Protein AF-A0A7J3ENR1-F1 (afdb_monomer_lite)

Secondary structure (DSSP, 8-state):
-EEE--HHHHHHH--SEEE----S---HHHHHHTS-HHHHHHHB-TTSPBPTT----STT-

Sequence (61 aa):
MFFEFYGPLRAQSGLKSYSVEVKEEVSLLDALRLLPDRVRELVLDEEGKIRPGILILVNDV

Radius of gyration: 11.18 Å; chains: 1; bounding box: 26×22×30 Å

Foldseek 3Di:
DKAADDDPLCVQLVDGIDDDDDPDDDDPLVVLVPDDPSNSPVQAPPVSDGDPPDDDDDVND

Structure (mmCIF, N/CA/C/O backbone):
data_AF-A0A7J3ENR1-F1
#
_entry.id   AF-A0A7J3ENR1-F1
#
loop_
_atom_site.group_PDB
_atom_site.id
_atom_site.type_symbol
_atom_site.label_atom_id
_atom_site.label_alt_id
_atom_site.label_comp_id
_atom_site.label_asym_id
_atom_site.label_entity_id
_atom_site.label_seq_id
_atom_site.pdbx_PDB_ins_code
_atom_site.Cartn_x
_atom_site.Cartn_y
_atom_site.Cartn_z
_atom_site.occupancy
_atom_site.B_iso_or_equiv
_atom_site.auth_seq_id
_atom_site.auth_comp_id
_atom_site.auth_asym_id
_atom_site.auth_atom_id
_atom_site.pdbx_PDB_model_num
ATOM 1 N N . MET A 1 1 ? 6.922 2.090 10.661 1.00 92.94 1 MET A N 1
ATOM 2 C CA . MET A 1 1 ? 6.941 1.250 9.449 1.00 92.94 1 MET A CA 1
ATOM 3 C C . MET A 1 1 ? 7.459 2.066 8.275 1.00 92.94 1 MET A C 1
ATOM 5 O O . MET A 1 1 ? 7.142 3.247 8.182 1.00 92.94 1 MET A O 1
ATOM 9 N N . PHE A 1 2 ? 8.265 1.452 7.411 1.00 96.00 2 PHE A N 1
ATOM 10 C CA . PHE A 1 2 ? 8.862 2.098 6.244 1.00 96.00 2 PHE A CA 1
ATOM 11 C C . PHE A 1 2 ? 8.396 1.393 4.970 1.00 96.00 2 PHE A C 1
ATOM 13 O O . PHE A 1 2 ? 8.447 0.169 4.895 1.00 96.00 2 PHE A O 1
ATOM 20 N N . PHE A 1 3 ? 7.925 2.169 3.999 1.00 96.88 3 PHE A N 1
ATOM 21 C CA . PHE A 1 3 ? 7.468 1.700 2.697 1.00 96.88 3 PHE A CA 1
ATOM 22 C C . PHE A 1 3 ? 8.413 2.196 1.612 1.00 96.88 3 PHE A C 1
ATOM 24 O O . PHE A 1 3 ? 8.716 3.390 1.550 1.00 96.88 3 PHE A O 1
ATOM 31 N N . GLU A 1 4 ? 8.805 1.298 0.716 1.00 97.25 4 GLU A N 1
ATOM 32 C CA . GLU A 1 4 ? 9.539 1.626 -0.502 1.00 97.25 4 GLU A CA 1
ATOM 33 C C . GLU A 1 4 ? 8.684 1.309 -1.722 1.00 97.25 4 GLU A C 1
ATOM 35 O O . GLU A 1 4 ? 8.040 0.262 -1.801 1.00 97.25 4 GLU A O 1
ATOM 40 N N . PHE A 1 5 ? 8.663 2.233 -2.681 1.00 96.69 5 PHE A N 1
ATOM 41 C CA . PHE A 1 5 ? 7.869 2.092 -3.894 1.00 96.69 5 PHE A CA 1
ATOM 42 C C . PHE A 1 5 ? 8.778 1.879 -5.100 1.00 96.69 5 PHE A C 1
ATOM 44 O O . PHE A 1 5 ? 9.765 2.595 -5.307 1.00 96.69 5 PHE A O 1
ATOM 51 N N . TYR A 1 6 ? 8.396 0.923 -5.943 1.00 95.69 6 TYR A N 1
ATOM 52 C CA . TYR A 1 6 ? 9.147 0.530 -7.131 1.00 95.69 6 TYR A CA 1
ATOM 53 C C . TYR A 1 6 ? 8.294 0.633 -8.395 1.00 95.69 6 TYR A C 1
ATOM 55 O O . TYR A 1 6 ? 7.063 0.662 -8.347 1.00 95.69 6 TYR A O 1
ATOM 63 N N . GLY A 1 7 ? 8.972 0.703 -9.543 1.00 94.94 7 GLY A N 1
ATOM 64 C CA . GLY A 1 7 ? 8.340 0.630 -10.859 1.00 94.94 7 GLY A CA 1
ATOM 65 C C . GLY A 1 7 ? 7.202 1.649 -11.059 1.00 94.94 7 GLY A C 1
ATOM 66 O O . GLY A 1 7 ? 7.388 2.832 -10.746 1.00 94.94 7 GLY A O 1
ATOM 67 N N . PRO A 1 8 ? 6.030 1.215 -11.568 1.00 93.19 8 PRO A N 1
ATOM 68 C CA . PRO A 1 8 ? 4.893 2.097 -11.835 1.00 93.19 8 PRO A CA 1
ATOM 69 C C . PRO A 1 8 ? 4.377 2.850 -10.607 1.00 93.19 8 PRO A C 1
ATOM 71 O O . PRO A 1 8 ? 4.013 4.016 -10.737 1.00 93.19 8 PRO A O 1
ATOM 74 N N . LEU A 1 9 ? 4.405 2.240 -9.414 1.00 94.12 9 LEU A N 1
ATOM 75 C CA . LEU A 1 9 ? 3.947 2.897 -8.183 1.00 94.12 9 LEU A CA 1
ATOM 76 C C . LEU A 1 9 ? 4.784 4.138 -7.877 1.00 94.12 9 LEU A C 1
ATOM 78 O O . LEU A 1 9 ? 4.237 5.193 -7.561 1.00 94.12 9 LEU A O 1
ATOM 82 N N . ARG A 1 10 ? 6.109 4.050 -8.035 1.00 95.50 10 ARG A N 1
ATOM 83 C CA . ARG A 1 10 ? 7.009 5.198 -7.871 1.00 95.50 10 ARG A CA 1
ATOM 84 C C . ARG A 1 10 ? 6.811 6.246 -8.964 1.00 95.50 10 ARG A C 1
ATOM 86 O O . ARG A 1 10 ? 6.819 7.437 -8.667 1.00 95.50 10 ARG A O 1
ATOM 93 N N . ALA A 1 11 ? 6.646 5.812 -10.213 1.00 94.75 11 ALA A N 1
ATOM 94 C CA . ALA A 1 11 ? 6.473 6.715 -11.349 1.00 94.75 11 ALA A CA 1
ATOM 95 C C . ALA A 1 11 ? 5.172 7.528 -11.255 1.00 94.75 11 ALA A C 1
ATOM 97 O O . ALA A 1 11 ? 5.181 8.724 -11.524 1.00 94.75 11 ALA A O 1
ATOM 98 N N . GLN A 1 12 ? 4.073 6.892 -10.843 1.00 94.38 12 GLN A N 1
ATOM 99 C CA . GLN A 1 12 ? 2.753 7.522 -10.781 1.00 94.38 12 GLN A CA 1
ATOM 100 C C . GLN A 1 12 ? 2.539 8.321 -9.493 1.00 94.38 12 GLN A C 1
ATOM 102 O O . GLN A 1 12 ? 2.013 9.427 -9.542 1.00 94.38 12 GLN A O 1
ATOM 107 N N . SER A 1 13 ? 2.984 7.811 -8.340 1.00 94.00 13 SER A N 1
ATOM 108 C CA . SER A 1 13 ? 2.837 8.544 -7.073 1.00 94.00 13 SER A CA 1
ATOM 109 C C . SER A 1 13 ? 3.846 9.687 -6.906 1.00 94.00 13 SER A C 1
ATOM 111 O O . SER A 1 13 ? 3.654 10.579 -6.072 1.00 94.00 13 SER A O 1
ATOM 113 N N . GLY A 1 14 ? 4.962 9.642 -7.643 1.00 95.12 14 GLY A N 1
ATOM 114 C CA . GLY A 1 14 ? 6.110 10.529 -7.452 1.00 95.12 14 GLY A CA 1
ATOM 115 C C . GLY A 1 14 ? 6.838 10.320 -6.117 1.00 95.12 14 GLY A C 1
ATOM 116 O O . GLY A 1 14 ? 7.734 11.094 -5.782 1.00 95.12 14 GLY A O 1
ATOM 117 N N . LEU A 1 15 ? 6.470 9.297 -5.338 1.00 95.06 15 LEU A N 1
ATOM 118 C CA . LEU A 1 15 ? 7.106 8.956 -4.070 1.00 95.06 15 LEU A CA 1
ATOM 119 C C . LEU A 1 15 ? 8.102 7.820 -4.257 1.00 95.06 15 LEU A C 1
ATOM 121 O O . LEU A 1 15 ? 7.792 6.790 -4.847 1.00 95.06 15 LEU A O 1
ATOM 125 N N . LYS A 1 16 ? 9.301 7.992 -3.697 1.00 95.56 16 LYS A N 1
ATOM 126 C CA . LYS A 1 16 ? 10.280 6.904 -3.581 1.00 95.56 16 LYS A CA 1
ATOM 127 C C . LYS A 1 16 ? 9.994 6.030 -2.358 1.00 95.56 16 LYS A C 1
ATOM 129 O O . LYS A 1 16 ? 10.099 4.813 -2.439 1.00 95.56 16 LYS A O 1
ATOM 134 N N . SER A 1 17 ? 9.647 6.662 -1.244 1.00 96.88 17 SER A N 1
ATOM 135 C CA . SER A 1 17 ? 9.385 5.992 0.022 1.00 96.88 17 SER A CA 1
ATOM 136 C C . SER A 1 17 ? 8.426 6.805 0.882 1.00 96.88 17 SER A C 1
ATOM 138 O O . SER A 1 17 ? 8.177 7.988 0.621 1.00 96.88 17 SER A O 1
ATOM 140 N N . TYR A 1 18 ? 7.880 6.158 1.905 1.00 97.00 18 TYR A N 1
ATOM 141 C CA . TYR A 1 18 ? 7.021 6.771 2.906 1.00 97.00 18 TYR A CA 1
ATOM 142 C C . TYR A 1 18 ? 7.260 6.109 4.263 1.00 97.00 18 TYR A C 1
ATOM 144 O O . TYR A 1 18 ? 7.365 4.889 4.352 1.00 97.00 18 TYR A O 1
ATOM 152 N N . SER A 1 19 ? 7.360 6.911 5.320 1.00 96.75 19 SER A N 1
ATOM 153 C CA . SER A 1 19 ? 7.510 6.415 6.687 1.00 96.75 19 SER A CA 1
ATOM 154 C C . SER A 1 19 ? 6.300 6.832 7.501 1.00 96.75 19 SER A C 1
ATOM 156 O O . SER A 1 19 ? 5.885 7.990 7.443 1.00 96.75 19 SER A O 1
ATOM 158 N N . VAL A 1 20 ? 5.756 5.891 8.263 1.00 94.62 20 VAL A N 1
ATOM 159 C CA . VAL A 1 20 ? 4.638 6.124 9.176 1.00 94.62 20 VAL A CA 1
ATOM 160 C C . VAL A 1 20 ? 4.951 5.503 10.525 1.00 94.62 20 VAL A C 1
ATOM 162 O O . VAL A 1 20 ? 5.466 4.385 10.613 1.00 94.62 20 VAL A O 1
ATOM 165 N N . GLU A 1 21 ? 4.666 6.233 11.592 1.00 94.56 21 GLU A N 1
ATOM 166 C CA . GLU A 1 21 ? 4.746 5.691 12.940 1.00 94.56 21 GLU A CA 1
ATOM 167 C C . GLU A 1 21 ? 3.542 4.780 13.188 1.00 94.56 21 GLU A 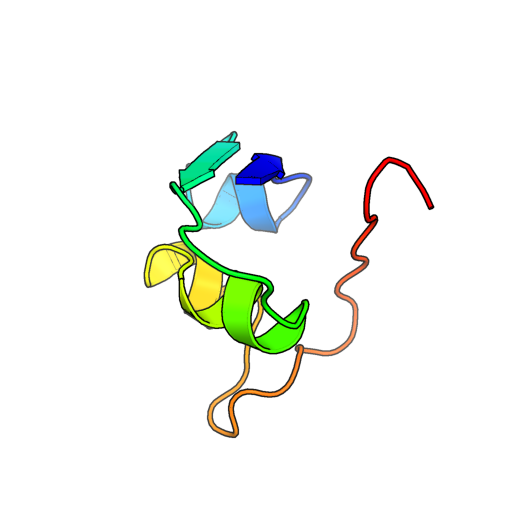C 1
ATOM 169 O O . GLU A 1 21 ? 2.403 5.152 12.909 1.00 94.56 21 GLU A O 1
ATOM 174 N N . VAL A 1 22 ? 3.797 3.579 13.702 1.00 92.44 22 VAL A N 1
ATOM 175 C CA . VAL A 1 22 ? 2.749 2.618 14.047 1.00 92.44 22 VAL A CA 1
ATOM 176 C C . VAL A 1 22 ? 2.847 2.381 15.548 1.00 92.44 22 VAL A C 1
ATOM 178 O O . VAL A 1 22 ? 3.905 1.989 16.035 1.00 92.44 22 VAL A O 1
ATOM 181 N N . LYS A 1 23 ? 1.775 2.702 16.276 1.00 88.25 23 LYS A N 1
ATOM 182 C CA . LYS A 1 23 ? 1.762 2.717 17.749 1.00 88.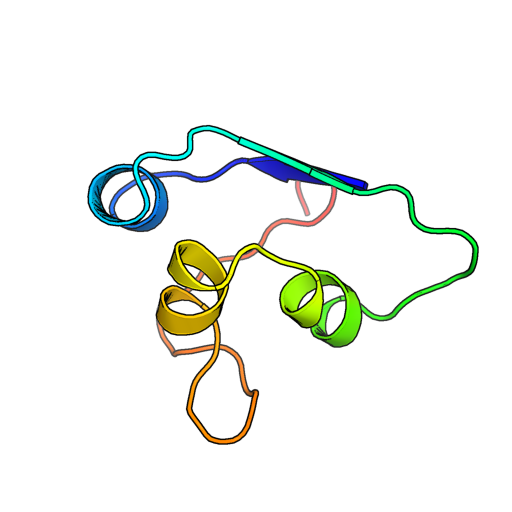25 23 LYS A CA 1
ATOM 183 C C . LYS A 1 23 ? 1.410 1.369 18.374 1.00 88.25 23 LYS A C 1
ATOM 185 O O . LYS A 1 23 ? 1.694 1.150 19.545 1.00 88.25 23 LYS A O 1
ATOM 190 N N . GLU A 1 24 ? 0.793 0.494 17.597 1.00 92.44 24 GLU A N 1
ATOM 191 C CA . GLU A 1 24 ? 0.341 -0.829 18.006 1.00 92.44 24 GLU A CA 1
ATOM 192 C C . GLU A 1 24 ? 0.567 -1.833 16.874 1.00 92.44 24 GLU A C 1
ATOM 194 O O . GLU A 1 24 ? 1.022 -1.474 15.787 1.00 92.44 24 GLU A O 1
ATOM 199 N N . GLU A 1 25 ? 0.292 -3.104 17.129 1.00 93.44 25 GLU A N 1
ATOM 200 C CA . GLU A 1 25 ? 0.347 -4.116 16.082 1.00 93.44 25 GLU A CA 1
ATOM 201 C C . GLU A 1 25 ? -0.762 -3.863 15.052 1.00 93.44 25 GLU A C 1
ATOM 203 O O . GLU A 1 25 ? -1.922 -3.666 15.409 1.00 93.44 25 GLU A O 1
ATOM 208 N N . VAL A 1 26 ? -0.405 -3.855 13.767 1.00 94.12 26 VAL A N 1
ATOM 209 C CA . VAL A 1 26 ? -1.348 -3.623 12.666 1.00 94.12 26 VAL A CA 1
ATOM 210 C C . VAL A 1 26 ? -1.221 -4.717 11.622 1.00 94.12 26 VAL A C 1
ATOM 212 O O . VAL A 1 26 ? -0.124 -5.204 11.339 1.00 94.12 26 VAL A O 1
ATOM 215 N N . SER A 1 27 ? -2.345 -5.075 11.003 1.00 94.50 27 SER A N 1
ATOM 216 C CA . SER A 1 27 ? -2.324 -5.956 9.840 1.00 94.50 27 SER A CA 1
ATOM 217 C C . SER A 1 27 ? -1.683 -5.246 8.642 1.00 94.50 27 SER A C 1
ATOM 219 O O . SER A 1 27 ? -1.704 -4.017 8.544 1.00 94.50 27 SER A O 1
ATOM 221 N N . LEU A 1 28 ? -1.155 -6.013 7.682 1.00 92.88 28 LEU A N 1
ATOM 222 C CA . LEU A 1 28 ? -0.624 -5.439 6.442 1.00 92.88 28 LEU A CA 1
ATOM 223 C C . LEU A 1 28 ? -1.682 -4.593 5.720 1.00 92.88 28 LEU A C 1
ATOM 225 O O . LEU A 1 28 ? -1.377 -3.503 5.246 1.00 92.88 28 LEU A O 1
ATOM 229 N N . LEU A 1 29 ? -2.930 -5.068 5.664 1.00 94.81 29 LEU A N 1
ATOM 230 C CA . LEU A 1 29 ? -4.006 -4.348 4.989 1.00 94.81 29 LEU A CA 1
ATOM 231 C C . LEU A 1 29 ? -4.287 -2.997 5.660 1.00 94.81 29 LEU A C 1
ATOM 233 O O . LEU A 1 29 ? -4.454 -1.992 4.970 1.00 94.81 29 LEU A O 1
ATOM 237 N N . ASP A 1 30 ? -4.283 -2.957 6.991 1.00 94.19 30 ASP A N 1
ATOM 238 C CA . ASP A 1 30 ? -4.457 -1.712 7.740 1.00 94.19 30 ASP A CA 1
ATOM 239 C C . ASP A 1 30 ? -3.263 -0.776 7.562 1.00 94.19 30 ASP A C 1
ATOM 241 O O . ASP A 1 30 ? -3.448 0.425 7.370 1.00 94.19 30 ASP A O 1
ATOM 245 N N . ALA A 1 31 ? -2.044 -1.313 7.506 1.00 94.69 31 ALA A N 1
ATOM 246 C CA . ALA A 1 31 ? -0.854 -0.526 7.213 1.00 94.69 31 ALA A CA 1
ATOM 247 C C . ALA A 1 31 ? -0.920 0.135 5.822 1.00 94.69 31 ALA A C 1
ATOM 249 O O . ALA A 1 31 ? -0.552 1.301 5.675 1.00 94.69 31 ALA A O 1
ATOM 250 N N . LEU A 1 32 ? -1.444 -0.561 4.807 1.00 95.62 32 LEU A N 1
ATOM 251 C CA . LEU A 1 32 ? -1.644 0.003 3.465 1.00 95.62 32 LEU A CA 1
ATOM 252 C C . LEU A 1 32 ? -2.687 1.130 3.447 1.00 95.62 32 LEU A C 1
ATOM 254 O O . LEU A 1 32 ? -2.589 2.046 2.630 1.00 95.62 32 LEU A O 1
ATOM 258 N N . ARG A 1 33 ? -3.667 1.111 4.358 1.00 94.94 33 ARG A N 1
ATOM 259 C CA . ARG A 1 33 ? -4.660 2.192 4.487 1.00 94.94 33 ARG A CA 1
ATOM 260 C C . ARG A 1 33 ? -4.059 3.492 5.024 1.00 94.94 33 ARG A C 1
ATOM 262 O O . ARG A 1 33 ? -4.623 4.557 4.766 1.00 94.94 33 ARG A O 1
ATOM 269 N N . LEU A 1 34 ? -2.914 3.413 5.707 1.00 94.62 34 LEU A N 1
ATOM 270 C CA . LEU A 1 34 ? -2.151 4.563 6.204 1.00 94.62 34 LEU A CA 1
ATOM 271 C C . LEU A 1 34 ? -1.284 5.228 5.123 1.00 94.62 34 LEU A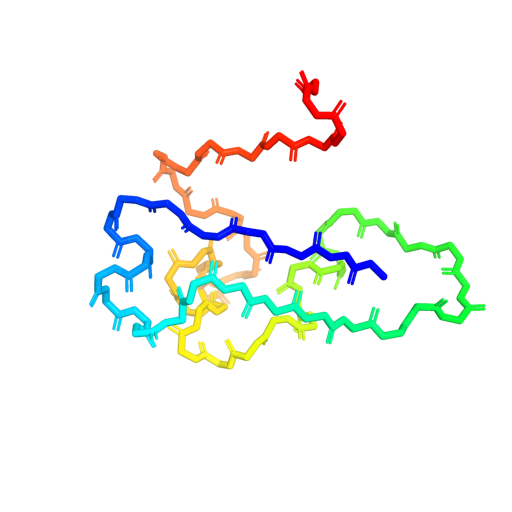 C 1
ATOM 273 O O . LEU A 1 34 ? -0.661 6.256 5.388 1.00 94.62 34 LEU A O 1
ATOM 277 N N . LEU A 1 35 ? -1.211 4.657 3.916 1.00 95.50 35 LEU A N 1
ATOM 278 C CA . LEU A 1 35 ? -0.477 5.263 2.810 1.00 95.50 35 LEU A CA 1
ATOM 279 C C . LEU A 1 35 ? -1.119 6.591 2.372 1.00 95.50 35 LEU A C 1
ATOM 281 O O . LEU A 1 35 ? -2.341 6.738 2.447 1.00 95.50 35 LEU A O 1
ATOM 285 N N . PRO A 1 36 ? -0.324 7.538 1.837 1.00 95.00 36 PRO A N 1
ATOM 286 C CA . PRO A 1 36 ? -0.856 8.751 1.226 1.00 95.00 36 PRO A CA 1
ATOM 287 C C . PRO A 1 36 ? -1.846 8.416 0.107 1.00 95.00 36 PRO A C 1
ATOM 289 O O . PRO A 1 36 ? -1.583 7.492 -0.665 1.00 95.00 36 PRO A O 1
ATOM 292 N N . ASP A 1 37 ? -2.912 9.207 -0.038 1.00 94.44 37 ASP A N 1
ATOM 293 C CA . ASP A 1 37 ? -4.022 8.958 -0.978 1.00 94.44 37 ASP A CA 1
ATOM 294 C C . ASP A 1 37 ? -3.538 8.572 -2.385 1.00 94.44 37 ASP A C 1
ATOM 296 O O . ASP A 1 37 ? -3.875 7.507 -2.894 1.00 94.44 37 ASP A O 1
ATOM 300 N N . ARG A 1 38 ? -2.600 9.349 -2.940 1.00 93.81 38 ARG A N 1
ATOM 301 C CA . ARG A 1 38 ? -1.977 9.119 -4.259 1.00 93.81 38 ARG A CA 1
ATOM 302 C C . ARG A 1 38 ? -1.286 7.762 -4.455 1.00 93.81 38 ARG A C 1
ATOM 304 O O . ARG A 1 38 ? -1.053 7.367 -5.588 1.00 93.81 38 ARG A O 1
ATOM 311 N N . VAL A 1 39 ? -0.858 7.094 -3.383 1.00 95.75 39 VAL A N 1
ATOM 312 C CA . VAL A 1 39 ? -0.305 5.727 -3.438 1.00 95.75 39 VAL A CA 1
ATOM 313 C C . VAL A 1 39 ? -1.404 4.732 -3.106 1.00 95.75 39 VAL A C 1
ATOM 315 O O . VAL A 1 39 ? -1.534 3.711 -3.775 1.00 95.75 39 VAL A O 1
ATOM 318 N N . ARG A 1 40 ? -2.202 5.032 -2.080 1.00 96.19 40 ARG A N 1
ATOM 319 C CA . ARG A 1 40 ? -3.273 4.166 -1.602 1.00 96.19 40 ARG A CA 1
ATOM 320 C C . ARG A 1 40 ? -4.262 3.830 -2.715 1.00 96.19 40 ARG A C 1
ATOM 322 O O . ARG A 1 40 ? -4.599 2.667 -2.856 1.00 96.19 40 ARG A O 1
ATOM 329 N N . GLU A 1 41 ? -4.642 4.794 -3.546 1.00 95.19 41 GLU A N 1
ATOM 330 C CA . GLU A 1 41 ? -5.547 4.601 -4.693 1.00 95.19 41 GLU A CA 1
ATOM 331 C C . GLU A 1 41 ? -4.957 3.713 -5.804 1.00 95.19 41 GLU A C 1
ATOM 333 O O . GLU A 1 41 ? -5.697 3.071 -6.554 1.00 95.19 41 GLU A O 1
ATOM 338 N N . LEU A 1 42 ? -3.624 3.648 -5.898 1.00 95.38 42 LEU A N 1
ATOM 339 C CA . LEU A 1 42 ? -2.903 2.789 -6.842 1.00 95.38 42 LEU A CA 1
ATOM 340 C C . LEU A 1 42 ? -2.714 1.361 -6.318 1.00 95.38 42 LEU A C 1
ATOM 342 O O . LEU A 1 42 ? -2.476 0.449 -7.107 1.00 95.38 42 LEU A O 1
ATOM 346 N N . VAL A 1 43 ? -2.786 1.168 -4.999 1.00 96.81 43 VAL A N 1
ATOM 347 C CA . VAL A 1 43 ? -2.542 -0.119 -4.330 1.00 96.81 43 VAL A CA 1
ATOM 348 C C . VAL A 1 43 ? -3.846 -0.795 -3.926 1.00 96.81 43 VAL A C 1
AT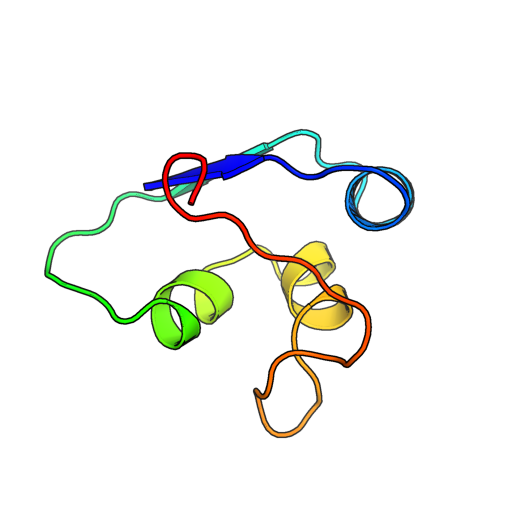OM 350 O O . VAL A 1 43 ? -3.961 -2.011 -4.059 1.00 96.81 43 VAL A O 1
ATOM 353 N N . LEU A 1 44 ? -4.822 -0.025 -3.451 1.00 97.12 44 LEU A N 1
ATOM 354 C CA . LEU A 1 44 ? -6.125 -0.497 -3.005 1.00 97.12 44 LEU A CA 1
ATOM 355 C C . LEU A 1 44 ? -7.214 -0.119 -4.017 1.00 97.12 44 LEU A C 1
ATOM 357 O O . LEU A 1 44 ? -7.137 0.914 -4.688 1.00 97.12 44 LEU A O 1
ATOM 361 N N . ASP A 1 45 ? -8.215 -0.980 -4.153 1.00 95.94 45 ASP A N 1
ATOM 362 C CA . ASP A 1 45 ? -9.438 -0.700 -4.900 1.00 95.94 45 ASP A CA 1
ATOM 363 C C . ASP A 1 45 ? -10.501 -0.008 -4.027 1.00 95.94 45 ASP A C 1
ATOM 365 O O . ASP A 1 45 ? -10.271 0.315 -2.860 1.00 95.94 45 ASP A 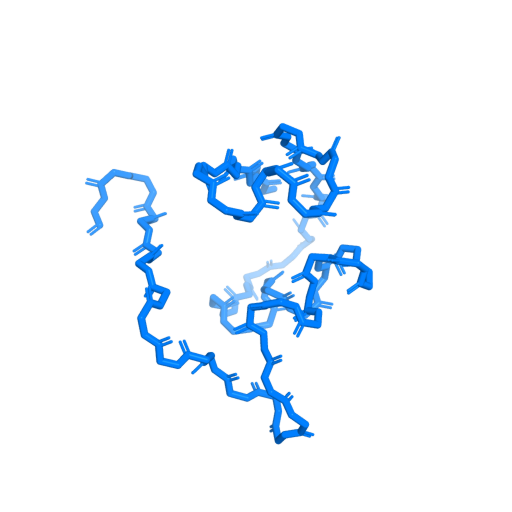O 1
ATOM 369 N N . GLU A 1 46 ? -11.673 0.244 -4.611 1.00 93.31 46 GLU A N 1
ATOM 370 C CA . GLU A 1 46 ? -12.797 0.911 -3.942 1.00 93.31 46 GLU A CA 1
ATOM 371 C C . GLU A 1 46 ? -13.384 0.085 -2.784 1.00 93.31 46 GLU A C 1
ATOM 373 O O . GLU A 1 46 ? -13.971 0.647 -1.861 1.00 93.31 46 GLU A O 1
ATOM 378 N N . GLU A 1 47 ? -13.184 -1.237 -2.784 1.00 94.19 47 GLU A N 1
ATOM 379 C CA . GLU A 1 47 ? -13.575 -2.134 -1.690 1.00 94.19 47 GLU A CA 1
ATOM 380 C C . GLU A 1 47 ? -12.490 -2.222 -0.599 1.00 94.19 47 GLU A C 1
ATOM 382 O O . GLU A 1 47 ? -12.661 -2.904 0.416 1.00 94.19 47 GLU A O 1
ATOM 387 N N . GLY A 1 48 ? -11.358 -1.539 -0.792 1.00 94.00 48 GLY A N 1
ATOM 388 C CA . GLY A 1 48 ? -10.211 -1.563 0.105 1.00 94.00 48 GLY A CA 1
ATOM 389 C C . GLY A 1 48 ? -9.391 -2.849 0.018 1.00 94.00 48 GLY A C 1
ATOM 390 O O . GLY A 1 48 ? -8.650 -3.140 0.960 1.00 94.00 48 GLY A O 1
ATOM 391 N N . LYS A 1 49 ? -9.518 -3.623 -1.065 1.00 96.00 49 LYS A N 1
ATOM 392 C CA . LYS A 1 49 ? -8.690 -4.802 -1.349 1.00 96.00 49 LYS A CA 1
ATOM 393 C C . LYS A 1 49 ? -7.467 -4.408 -2.162 1.00 96.00 49 LYS A C 1
ATOM 395 O O . LYS A 1 49 ? -7.461 -3.409 -2.870 1.00 96.00 49 LYS A O 1
ATOM 400 N N . ILE A 1 50 ? -6.417 -5.219 -2.070 1.00 96.69 50 ILE A N 1
ATOM 401 C CA . ILE A 1 50 ? -5.198 -5.014 -2.854 1.00 96.69 50 ILE A CA 1
ATOM 402 C C . ILE A 1 50 ?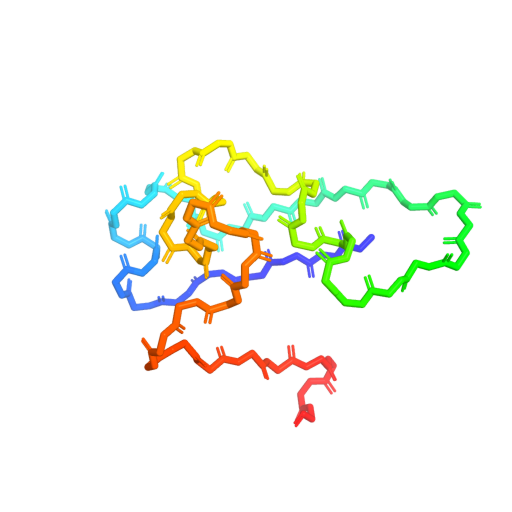 -5.511 -5.267 -4.332 1.00 96.69 50 ILE A C 1
ATOM 404 O O . ILE A 1 50 ? -6.025 -6.329 -4.692 1.00 96.69 50 ILE A O 1
ATOM 408 N N . ARG A 1 51 ? -5.179 -4.298 -5.187 1.00 95.31 51 ARG A N 1
ATOM 409 C CA . ARG A 1 51 ? -5.342 -4.413 -6.637 1.00 95.31 51 ARG A CA 1
ATOM 410 C C . ARG A 1 51 ? -4.490 -5.567 -7.185 1.00 95.31 51 ARG A C 1
ATOM 412 O O . ARG A 1 51 ? -3.360 -5.775 -6.737 1.00 95.31 51 ARG A O 1
ATOM 419 N N . PRO A 1 52 ? -4.987 -6.311 -8.186 1.00 94.44 52 PRO A N 1
ATOM 420 C CA . PRO A 1 52 ? -4.226 -7.392 -8.799 1.00 94.44 52 PRO A CA 1
ATOM 421 C C . PRO A 1 52 ? -2.951 -6.871 -9.475 1.00 94.44 52 PRO A C 1
ATOM 423 O O . PRO A 1 52 ? -2.908 -5.751 -9.981 1.00 94.44 52 PRO A O 1
ATOM 426 N N . GLY A 1 53 ? -1.910 -7.706 -9.505 1.00 92.31 53 GLY A N 1
ATOM 427 C CA . GLY A 1 53 ? -0.612 -7.357 -10.097 1.00 92.31 53 GLY A CA 1
ATOM 428 C C . GLY A 1 53 ? 0.308 -6.535 -9.187 1.00 92.31 53 GLY A C 1
ATOM 429 O O . GLY A 1 53 ? 1.426 -6.218 -9.589 1.00 92.31 53 GLY A O 1
ATOM 430 N N . ILE A 1 54 ? -0.124 -6.220 -7.962 1.00 94.44 54 ILE A N 1
ATOM 431 C CA . ILE A 1 54 ? 0.731 -5.641 -6.925 1.00 94.44 54 ILE A CA 1
ATOM 432 C C . ILE A 1 54 ? 1.498 -6.776 -6.228 1.00 94.44 54 ILE A C 1
ATOM 434 O O . ILE A 1 54 ? 0.894 -7.697 -5.682 1.00 94.44 54 ILE A O 1
ATOM 438 N N . LEU A 1 55 ? 2.829 -6.684 -6.221 1.00 94.88 55 LEU A N 1
ATOM 439 C CA . LEU A 1 55 ? 3.696 -7.501 -5.372 1.00 94.88 55 LEU A CA 1
ATOM 440 C C . LEU A 1 55 ? 4.058 -6.694 -4.124 1.00 94.88 55 LEU A C 1
ATOM 442 O O . LEU A 1 55 ? 4.528 -5.561 -4.238 1.00 94.88 55 LEU A O 1
ATOM 446 N N . ILE A 1 56 ? 3.849 -7.282 -2.949 1.00 95.38 56 ILE A N 1
ATOM 447 C CA . ILE A 1 56 ? 4.221 -6.695 -1.661 1.00 95.38 56 ILE A CA 1
ATOM 448 C C . ILE A 1 56 ? 5.214 -7.640 -1.002 1.00 95.38 56 ILE A C 1
ATOM 450 O O . ILE A 1 56 ? 4.934 -8.830 -0.899 1.00 95.38 56 ILE A O 1
ATOM 454 N N . LEU A 1 57 ? 6.339 -7.088 -0.559 1.00 95.44 57 LEU A N 1
ATOM 455 C CA . LEU A 1 57 ? 7.346 -7.785 0.231 1.00 95.44 57 LEU A CA 1
ATOM 456 C C . LEU A 1 57 ? 7.369 -7.156 1.621 1.00 95.44 57 LEU A C 1
ATOM 458 O O . LEU A 1 57 ? 7.388 -5.927 1.745 1.00 95.44 57 LEU A O 1
ATOM 462 N N . VAL A 1 58 ? 7.357 -7.982 2.659 1.00 95.19 58 VAL A N 1
ATOM 463 C CA . VAL A 1 58 ? 7.442 -7.539 4.052 1.00 95.19 58 VAL A CA 1
ATOM 464 C C . VAL A 1 58 ? 8.762 -8.034 4.616 1.00 95.19 58 VAL A C 1
ATOM 466 O O . VAL A 1 58 ? 8.915 -9.215 4.907 1.00 95.19 58 VAL A O 1
ATOM 469 N N . ASN A 1 59 ? 9.716 -7.115 4.791 1.00 93.19 59 ASN A N 1
ATOM 470 C CA . ASN A 1 59 ? 11.088 -7.437 5.201 1.00 93.19 59 ASN A CA 1
ATOM 471 C C . ASN A 1 59 ? 11.745 -8.482 4.274 1.00 93.19 59 ASN A C 1
ATOM 473 O O . ASN A 1 59 ? 12.304 -9.467 4.749 1.00 93.19 59 ASN A O 1
ATOM 477 N N . ASP A 1 60 ? 11.645 -8.255 2.960 1.00 88.94 60 ASP A N 1
ATOM 478 C CA . ASP A 1 60 ? 12.212 -9.098 1.893 1.00 88.94 60 ASP A CA 1
ATOM 479 C C . ASP A 1 60 ? 11.628 -10.522 1.769 1.00 88.94 60 ASP A C 1
ATOM 481 O O . ASP A 1 60 ? 12.207 -11.371 1.086 1.00 88.94 60 ASP A O 1
ATOM 485 N N . VAL A 1 61 ? 10.462 -10.770 2.381 1.00 80.50 61 VAL A N 1
ATOM 486 C CA . VAL A 1 61 ? 9.662 -12.007 2.272 1.00 80.50 61 VAL A CA 1
ATOM 487 C C . VAL A 1 61 ? 8.332 -11.714 1.590 1.00 80.50 61 VAL A C 1
ATOM 489 O O . VAL A 1 61 ? 7.922 -12.537 0.744 1.00 80.50 61 VAL A O 1
#

pLDDT: mean 94.49, std 2.45, range [80.5, 97.25]